Protein AF-A0A7S0IVI7-F1 (afdb_monomer_lite)

Sec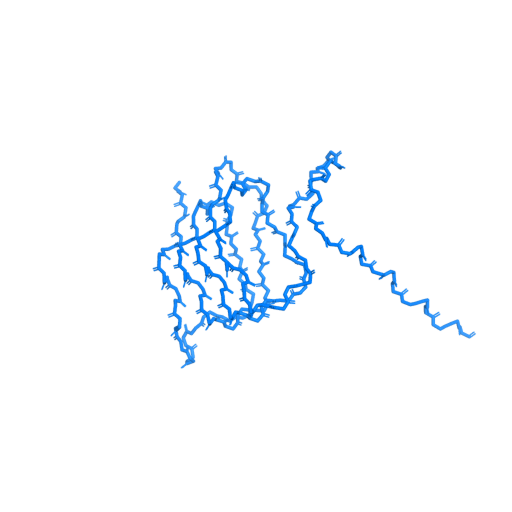ondary structure (DSSP, 8-state):
--EEE-TTTTTT--TTTS-EEEEEE-TTEEEE-TTTTTT-EEEEEEE-S--SS-EEE-TTTTTT---EEEEEE-TTEEEE-TTTTTT-EEEEEEEPPPTT-------PPP-PPPPPPPP-

Sequence (120 aa):
KDLTIGYQAFYNAGYPTGVRGAVEIPMRTTSIGPDAFNYQDITTLTFEAGGTKDLTIGYSAFLGTSITGVVEIPMRTTRIEYDSFMATSITCLSTHLDMSGTDNPPNCPSPSPPPPSPSP

Structure (mmCIF, N/CA/C/O backbone):
data_AF-A0A7S0IVI7-F1
#
_entry.id   AF-A0A7S0IVI7-F1
#
loop_
_atom_site.group_PDB
_atom_site.id
_atom_site.type_symbol
_atom_site.label_atom_id
_atom_site.label_alt_id
_atom_site.label_comp_id
_atom_site.label_asym_id
_atom_site.label_entity_id
_atom_site.label_seq_id
_atom_site.pdbx_PDB_ins_code
_atom_site.Cartn_x
_atom_site.Cartn_y
_atom_site.Cartn_z
_atom_site.occupancy
_atom_site.B_iso_or_equiv
_atom_site.auth_seq_id
_atom_site.auth_comp_id
_atom_site.auth_asym_id
_atom_site.auth_atom_id
_atom_site.pdbx_PDB_model_num
ATOM 1 N N . LYS A 1 1 ? -20.913 -5.848 5.994 1.00 79.62 1 LYS A N 1
ATOM 2 C CA . LYS A 1 1 ? -20.044 -6.895 5.428 1.00 79.62 1 LYS A CA 1
ATOM 3 C C . LYS A 1 1 ? -18.700 -6.263 5.185 1.00 79.62 1 LYS A C 1
ATOM 5 O O . LYS A 1 1 ? -18.646 -5.242 4.509 1.00 79.62 1 LYS A O 1
ATOM 10 N N . ASP A 1 2 ? -17.696 -6.815 5.832 1.00 89.19 2 ASP A N 1
ATOM 11 C CA . ASP A 1 2 ? -16.326 -6.343 5.720 1.00 89.19 2 ASP A CA 1
ATOM 12 C C . ASP A 1 2 ? -15.748 -6.885 4.417 1.00 89.19 2 ASP A C 1
ATOM 14 O O . ASP A 1 2 ? -16.200 -7.930 3.936 1.00 89.19 2 ASP A O 1
ATOM 18 N N . LEU A 1 3 ? -14.806 -6.155 3.831 1.00 93.12 3 LEU A N 1
ATOM 19 C CA . LEU A 1 3 ? -14.058 -6.624 2.676 1.00 93.12 3 LEU A CA 1
ATOM 20 C C . LEU A 1 3 ? -12.663 -7.045 3.129 1.00 93.12 3 LEU A C 1
ATOM 22 O O . LEU A 1 3 ? -11.971 -6.313 3.837 1.00 93.12 3 LEU A O 1
ATOM 26 N N . THR A 1 4 ? -12.252 -8.226 2.693 1.00 94.56 4 THR A N 1
ATOM 27 C CA . THR A 1 4 ? -10.902 -8.736 2.897 1.00 94.56 4 THR A CA 1
ATOM 28 C C . THR A 1 4 ? -10.322 -9.058 1.537 1.00 94.56 4 THR A C 1
ATOM 30 O O . THR A 1 4 ? -10.911 -9.828 0.779 1.00 94.56 4 THR A O 1
ATOM 33 N N . ILE A 1 5 ? -9.175 -8.460 1.233 1.00 94.50 5 ILE A N 1
ATOM 34 C CA . ILE A 1 5 ? -8.367 -8.838 0.080 1.00 94.50 5 ILE A CA 1
ATOM 35 C C . ILE A 1 5 ? -7.442 -9.944 0.575 1.00 94.50 5 ILE A C 1
ATOM 37 O O . ILE A 1 5 ? -6.673 -9.733 1.506 1.00 94.50 5 ILE A O 1
ATOM 41 N N . GLY A 1 6 ? -7.599 -11.150 0.035 1.00 94.19 6 GLY A N 1
ATOM 42 C CA . GLY A 1 6 ? -6.913 -12.340 0.536 1.00 94.19 6 GLY A CA 1
ATOM 43 C C . GLY A 1 6 ? -5.402 -12.337 0.296 1.00 94.19 6 GLY A C 1
ATOM 44 O O . GLY A 1 6 ? -4.869 -11.515 -0.449 1.00 94.19 6 GLY A O 1
ATOM 45 N N . TYR A 1 7 ? -4.726 -13.308 0.916 1.00 94.50 7 TYR A N 1
ATOM 46 C CA . TYR A 1 7 ? -3.334 -13.642 0.607 1.00 94.50 7 TYR A CA 1
ATOM 47 C C . TYR A 1 7 ? -3.174 -13.855 -0.899 1.00 94.50 7 TYR A C 1
ATOM 49 O O . TYR A 1 7 ? -3.950 -14.609 -1.487 1.00 94.50 7 TYR A O 1
ATOM 57 N N . GLN A 1 8 ? -2.198 -13.175 -1.505 1.00 92.56 8 GLN A N 1
ATOM 58 C CA . GLN A 1 8 ? -1.883 -13.304 -2.928 1.00 92.56 8 GLN A CA 1
ATOM 59 C C . GLN A 1 8 ? -3.068 -13.087 -3.889 1.00 92.56 8 GLN A C 1
ATOM 61 O O . GLN A 1 8 ? -3.038 -13.581 -5.014 1.00 92.56 8 GLN A O 1
ATOM 66 N N . ALA A 1 9 ? -4.106 -12.343 -3.482 1.00 90.50 9 ALA A N 1
ATOM 67 C CA . ALA A 1 9 ? -5.344 -12.200 -4.257 1.00 90.50 9 ALA A CA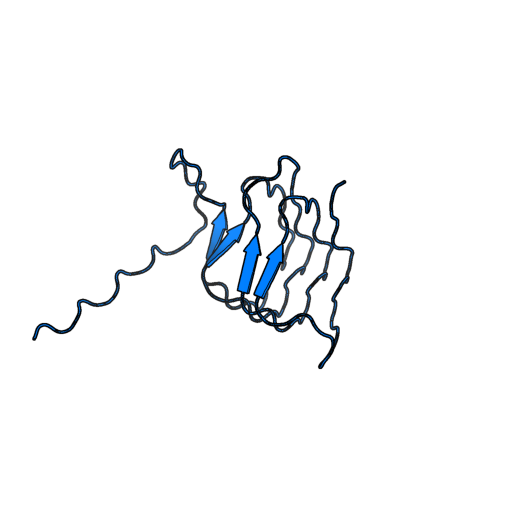 1
ATOM 68 C C . ALA A 1 9 ? -5.120 -11.810 -5.732 1.00 90.50 9 ALA A C 1
ATOM 70 O O . ALA A 1 9 ? -5.843 -12.281 -6.607 1.00 90.50 9 ALA A O 1
ATOM 71 N N . PHE A 1 10 ? -4.103 -10.987 -5.993 1.00 89.94 10 PHE A N 1
ATOM 72 C CA . PHE A 1 10 ? -3.664 -10.552 -7.317 1.00 89.94 10 PHE A CA 1
ATOM 73 C C . PHE A 1 10 ? -2.153 -10.751 -7.514 1.00 89.94 10 PHE A C 1
ATOM 75 O O . PHE A 1 10 ? -1.525 -10.023 -8.279 1.00 89.94 10 PHE A O 1
ATOM 82 N N . TYR A 1 11 ? -1.550 -11.716 -6.815 1.00 84.62 11 TYR A N 1
ATOM 83 C CA . TYR A 1 11 ? -0.114 -11.977 -6.890 1.00 84.62 11 TYR A CA 1
ATOM 84 C C . TYR A 1 11 ? 0.316 -12.345 -8.306 1.00 84.62 11 TYR A C 1
ATOM 86 O O . TYR A 1 11 ? -0.214 -13.300 -8.875 1.00 84.62 11 TYR A O 1
ATOM 94 N N . ASN A 1 12 ? 1.314 -11.628 -8.837 1.00 72.00 12 ASN A N 1
ATOM 95 C CA . ASN A 1 12 ? 1.975 -11.939 -10.107 1.00 72.00 12 ASN A CA 1
ATOM 96 C C . ASN A 1 12 ? 0.990 -12.363 -11.216 1.00 72.00 12 ASN A C 1
ATOM 98 O O . ASN A 1 12 ? 1.228 -13.315 -11.960 1.00 72.00 12 ASN A O 1
ATOM 102 N N . ALA A 1 13 ? -0.146 -11.669 -11.316 1.00 71.50 13 ALA A N 1
ATOM 103 C CA . ALA A 1 13 ? -1.240 -12.061 -12.201 1.00 71.50 13 ALA A CA 1
ATOM 104 C C . ALA A 1 13 ? -0.904 -11.951 -13.709 1.00 71.50 13 ALA A C 1
ATOM 106 O O . ALA A 1 13 ? -1.754 -12.271 -14.540 1.00 71.50 13 ALA A O 1
ATOM 107 N N . GLY A 1 14 ? 0.334 -11.567 -14.060 1.00 61.78 14 GLY A N 1
ATOM 108 C CA . GLY A 1 14 ? 0.886 -11.572 -15.414 1.00 61.78 14 GLY A CA 1
ATOM 109 C C . GLY A 1 14 ? 0.200 -10.594 -16.372 1.00 61.78 14 GLY A C 1
ATOM 110 O O . GLY A 1 14 ? -0.935 -10.163 -16.179 1.00 61.78 14 GLY A O 1
ATOM 111 N N . TYR A 1 15 ? 0.876 -10.229 -17.459 1.00 50.88 15 TYR A N 1
ATOM 112 C CA . TYR A 1 15 ? 0.204 -9.543 -18.564 1.00 50.88 15 TYR A CA 1
ATOM 113 C C . TYR A 1 15 ? -0.632 -10.562 -19.365 1.00 50.88 15 TYR A C 1
ATOM 115 O O . TYR A 1 15 ? -0.099 -11.627 -19.683 1.00 50.88 15 TYR A O 1
ATOM 123 N N . PRO A 1 16 ? -1.898 -10.274 -19.738 1.00 61.00 16 PRO A N 1
ATOM 124 C CA . PRO A 1 16 ? -2.627 -9.008 -19.586 1.00 61.00 16 PRO A CA 1
ATOM 125 C C . PRO A 1 16 ? -3.597 -8.941 -18.390 1.00 61.00 16 PRO A C 1
ATOM 127 O O . PRO A 1 16 ? -4.317 -7.955 -18.266 1.00 61.00 16 PRO A O 1
ATOM 130 N N . THR A 1 17 ? -3.667 -9.971 -17.546 1.00 68.44 17 THR A N 1
ATOM 131 C CA . THR A 1 17 ? -4.705 -10.143 -16.509 1.00 68.44 17 THR A CA 1
ATOM 132 C C . THR A 1 17 ? -4.394 -9.495 -15.160 1.00 68.44 17 THR A C 1
ATOM 134 O O . THR A 1 17 ? -5.229 -9.541 -14.258 1.00 68.44 17 THR A O 1
ATOM 137 N N . GLY A 1 18 ? -3.212 -8.898 -15.016 1.00 77.88 18 GLY A N 1
ATOM 138 C CA . GLY A 1 18 ? -2.804 -8.188 -13.811 1.00 77.88 18 GLY A CA 1
ATOM 139 C C . GLY A 1 18 ? -3.600 -6.917 -13.526 1.00 77.88 18 GLY A C 1
ATOM 140 O O . GLY A 1 18 ? -4.224 -6.321 -14.404 1.00 77.88 18 GLY A O 1
ATOM 141 N N . VAL A 1 19 ? -3.546 -6.485 -12.270 1.00 84.75 19 VAL A N 1
ATOM 142 C CA . VAL A 1 19 ? -4.083 -5.203 -11.811 1.00 84.75 19 VAL A CA 1
ATOM 143 C C . VAL A 1 19 ? -3.154 -4.094 -12.300 1.00 84.75 19 VAL A C 1
ATOM 145 O O . VAL A 1 19 ? -1.941 -4.158 -12.089 1.00 84.75 19 VAL A O 1
ATOM 148 N N . ARG A 1 20 ? -3.703 -3.083 -12.984 1.00 88.25 20 ARG A N 1
ATOM 149 C CA . ARG A 1 20 ? -2.914 -1.994 -13.579 1.00 88.25 20 ARG A CA 1
ATOM 150 C C . ARG A 1 20 ? -3.597 -0.645 -13.410 1.00 88.25 20 ARG A C 1
ATOM 152 O O . ARG A 1 20 ? -4.822 -0.565 -13.390 1.00 88.25 20 ARG A O 1
ATOM 159 N N . GLY A 1 21 ? -2.795 0.413 -13.368 1.00 90.88 21 GLY A N 1
ATOM 160 C CA . GLY A 1 21 ? -3.290 1.783 -13.275 1.00 90.88 21 GLY A CA 1
ATOM 161 C C . GLY A 1 21 ? -3.715 2.153 -11.856 1.00 90.88 21 GLY A C 1
ATOM 162 O O . GLY A 1 21 ? -2.960 1.937 -10.907 1.00 90.88 21 GLY A O 1
ATOM 163 N N . ALA A 1 22 ? -4.900 2.745 -11.711 1.00 92.44 22 ALA A N 1
ATOM 164 C CA . ALA A 1 22 ? -5.408 3.191 -10.420 1.00 92.44 22 ALA A CA 1
ATOM 165 C C . ALA A 1 22 ? -6.159 2.071 -9.688 1.00 92.44 22 ALA A C 1
ATOM 167 O O . ALA A 1 22 ? -7.059 1.445 -10.245 1.00 92.44 22 ALA A O 1
ATOM 168 N N . VAL A 1 23 ? -5.801 1.856 -8.425 1.00 93.62 23 VAL A N 1
ATOM 169 C CA . VAL A 1 23 ? -6.493 0.956 -7.505 1.00 93.62 23 VAL A CA 1
ATOM 170 C C . VAL A 1 23 ? -7.123 1.781 -6.398 1.00 93.62 23 VAL A C 1
ATOM 172 O O . VAL A 1 23 ? -6.431 2.498 -5.678 1.00 93.62 23 VAL A O 1
ATOM 175 N N . GLU A 1 24 ? -8.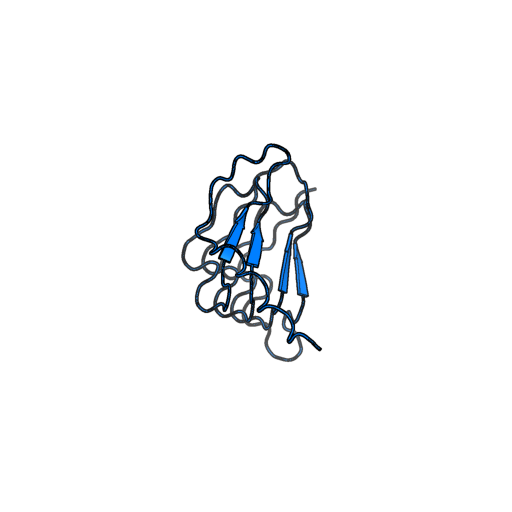433 1.631 -6.255 1.00 94.19 24 GLU A N 1
ATOM 176 C CA . GLU A 1 24 ? -9.210 2.222 -5.175 1.00 94.19 24 GLU A CA 1
ATOM 177 C C . GLU A 1 24 ? -9.570 1.138 -4.155 1.00 94.19 24 GLU A C 1
ATOM 179 O O . GLU A 1 24 ? -10.210 0.134 -4.478 1.00 94.19 24 GLU A O 1
ATOM 184 N N . ILE A 1 25 ? -9.127 1.324 -2.914 1.00 93.50 25 ILE A N 1
ATOM 185 C CA . ILE A 1 25 ? -9.440 0.435 -1.799 1.00 93.50 25 ILE A CA 1
ATOM 186 C C . ILE A 1 25 ? -10.693 0.965 -1.097 1.00 93.50 25 ILE A C 1
ATOM 188 O O . ILE A 1 25 ? -10.642 2.037 -0.488 1.00 93.50 25 ILE A O 1
ATOM 192 N N . PRO A 1 26 ? -11.814 0.224 -1.111 1.00 92.44 26 PRO A N 1
ATOM 193 C CA . PRO A 1 26 ? -13.064 0.730 -0.567 1.00 92.44 26 PRO A CA 1
ATOM 194 C C . PRO A 1 26 ? -13.031 0.827 0.961 1.00 92.44 26 PRO A C 1
ATOM 196 O O . PRO A 1 26 ? -12.359 0.038 1.640 1.00 92.44 26 PRO A O 1
ATOM 199 N N . MET A 1 27 ? -13.845 1.720 1.534 1.00 91.06 27 MET A N 1
ATOM 200 C CA . MET A 1 27 ? -13.817 2.063 2.968 1.00 91.06 27 MET A CA 1
ATOM 201 C C . MET A 1 27 ? -14.178 0.889 3.896 1.00 91.06 27 MET A C 1
ATOM 203 O O . MET A 1 27 ? -13.955 0.926 5.106 1.00 91.06 27 MET A O 1
ATOM 207 N N . ARG A 1 28 ? -14.766 -0.174 3.336 1.00 93.06 28 ARG A N 1
ATOM 208 C CA . ARG A 1 28 ? -15.161 -1.397 4.054 1.00 93.06 28 ARG A CA 1
ATOM 209 C C . ARG A 1 28 ? -14.035 -2.424 4.141 1.00 93.06 28 ARG A C 1
ATOM 211 O O . ARG A 1 28 ? -14.231 -3.462 4.771 1.00 93.06 28 ARG A O 1
ATOM 218 N N . THR A 1 29 ? -12.896 -2.162 3.500 1.00 94.88 29 THR A N 1
ATOM 219 C CA . THR A 1 29 ? -11.722 -3.036 3.543 1.00 94.88 29 THR A CA 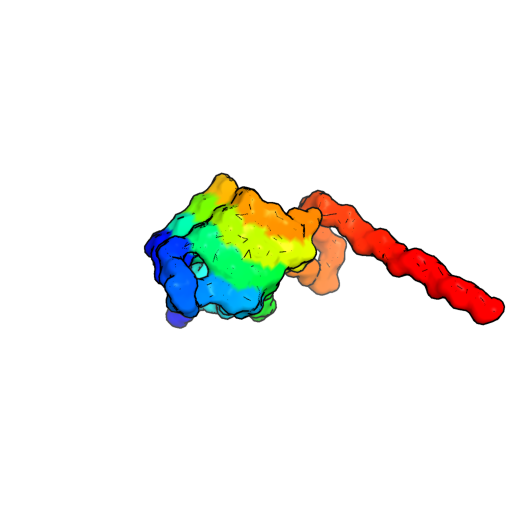1
ATOM 220 C C . THR A 1 29 ? -11.134 -3.024 4.941 1.00 94.88 29 THR A C 1
ATOM 222 O O . THR A 1 29 ? -10.750 -1.968 5.441 1.00 94.88 29 THR A O 1
ATOM 225 N N . THR A 1 30 ? -11.088 -4.182 5.588 1.00 95.19 30 THR A N 1
ATOM 226 C CA . THR A 1 30 ? -10.517 -4.350 6.933 1.00 95.19 30 THR A CA 1
ATOM 227 C C . THR A 1 30 ? -9.145 -5.009 6.897 1.00 95.19 30 THR A C 1
ATOM 229 O O . THR A 1 30 ? -8.348 -4.846 7.814 1.00 95.19 30 THR A O 1
ATOM 232 N N . SER A 1 31 ? -8.829 -5.732 5.823 1.00 95.31 31 SER A N 1
ATOM 233 C CA . SER A 1 31 ? -7.536 -6.390 5.678 1.00 95.31 31 SER A CA 1
ATOM 234 C C . SER A 1 31 ? -7.137 -6.520 4.212 1.00 95.31 31 SER A C 1
ATOM 236 O O . SER A 1 31 ? -7.956 -6.890 3.365 1.00 95.31 31 SER A O 1
ATOM 238 N N . ILE A 1 32 ? -5.868 -6.212 3.947 1.00 96.50 32 ILE A N 1
ATOM 239 C CA . ILE A 1 32 ? -5.156 -6.509 2.709 1.00 96.50 32 ILE A CA 1
ATOM 240 C C . ILE A 1 32 ? -4.125 -7.579 3.049 1.00 96.50 32 ILE A C 1
ATOM 242 O O . ILE A 1 32 ? -3.242 -7.349 3.872 1.00 96.50 32 ILE A O 1
ATOM 246 N N . GLY A 1 33 ? -4.287 -8.764 2.473 1.00 96.19 33 GLY A N 1
ATOM 247 C CA . GLY A 1 33 ? -3.469 -9.926 2.777 1.00 96.19 33 GLY A CA 1
ATOM 248 C C . GLY A 1 33 ? -2.015 -9.764 2.331 1.00 96.19 33 GLY A C 1
ATOM 249 O O . GLY A 1 33 ? -1.706 -8.894 1.511 1.00 96.19 33 GLY A O 1
ATOM 250 N N . PRO A 1 34 ? -1.114 -10.616 2.848 1.00 95.62 34 PRO A N 1
ATOM 251 C CA . PRO A 1 34 ? 0.265 -10.627 2.390 1.00 95.62 34 PRO A CA 1
ATOM 252 C C . PRO A 1 34 ? 0.331 -10.885 0.884 1.00 95.62 34 PRO A C 1
ATOM 254 O O . PRO A 1 34 ? -0.460 -11.667 0.347 1.00 95.62 34 PRO A O 1
ATOM 257 N N . ASP A 1 35 ? 1.246 -10.191 0.216 1.00 94.62 35 ASP A N 1
ATOM 258 C CA . ASP A 1 35 ? 1.491 -10.294 -1.223 1.00 94.62 35 ASP A CA 1
ATOM 259 C C . ASP A 1 35 ? 0.268 -10.029 -2.127 1.00 94.62 35 ASP A C 1
ATOM 261 O O . ASP A 1 35 ? 0.273 -10.396 -3.305 1.00 94.62 35 ASP A O 1
ATOM 265 N N . ALA A 1 36 ? -0.796 -9.405 -1.602 1.00 94.81 36 ALA A N 1
ATOM 266 C CA . ALA A 1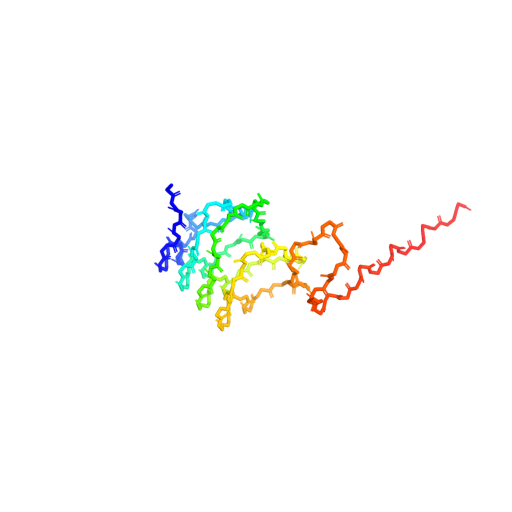 36 ? -2.076 -9.267 -2.299 1.00 94.81 36 ALA A CA 1
ATOM 267 C C . ALA A 1 36 ? -1.962 -8.616 -3.685 1.00 94.81 36 ALA A C 1
ATOM 269 O O . ALA A 1 36 ? -2.639 -9.062 -4.603 1.00 94.81 36 ALA A O 1
ATOM 270 N N . PHE A 1 37 ? -1.113 -7.602 -3.840 1.00 94.06 37 PHE A N 1
ATOM 271 C CA . PHE A 1 37 ? -0.853 -6.871 -5.084 1.00 94.06 37 PHE A CA 1
ATOM 272 C C . PHE A 1 37 ? 0.634 -6.875 -5.457 1.00 94.06 37 PHE A C 1
ATOM 274 O O . PHE A 1 37 ? 1.133 -5.954 -6.103 1.00 94.06 37 PHE A O 1
ATOM 281 N N . ASN A 1 38 ? 1.361 -7.904 -5.036 1.00 92.12 38 ASN A N 1
ATOM 282 C CA . ASN A 1 38 ? 2.789 -8.010 -5.291 1.00 92.12 38 ASN A CA 1
ATOM 283 C C . ASN A 1 38 ? 3.074 -8.123 -6.810 1.00 92.12 38 ASN A C 1
ATOM 285 O O . ASN A 1 38 ? 2.386 -8.858 -7.536 1.00 92.12 38 ASN A O 1
ATOM 289 N N . TYR A 1 39 ? 4.068 -7.365 -7.284 1.00 90.94 39 TYR A N 1
ATOM 290 C CA . TYR A 1 39 ? 4.478 -7.241 -8.689 1.00 90.94 39 TYR A CA 1
ATOM 291 C C . TYR A 1 39 ? 3.322 -6.923 -9.656 1.00 90.94 39 TYR A C 1
ATOM 293 O O . TYR A 1 39 ? 3.197 -7.533 -10.719 1.00 90.94 39 TYR A O 1
ATOM 301 N N . GLN A 1 40 ? 2.445 -5.986 -9.280 1.00 91.44 40 GLN A N 1
ATOM 302 C CA . GLN A 1 40 ? 1.379 -5.464 -10.147 1.00 91.44 40 GLN A CA 1
ATOM 303 C C . GLN A 1 40 ? 1.727 -4.075 -10.715 1.00 91.44 40 GLN A C 1
ATOM 305 O O . GLN A 1 40 ? 2.380 -3.267 -10.054 1.00 91.44 40 GLN A O 1
ATOM 310 N N . ASP A 1 41 ? 1.235 -3.740 -11.912 1.00 90.19 41 ASP A N 1
ATOM 311 C CA . ASP A 1 41 ? 1.489 -2.445 -12.579 1.00 90.19 41 ASP A CA 1
ATOM 312 C C . ASP A 1 41 ? 0.556 -1.329 -12.065 1.00 90.19 41 ASP A C 1
ATOM 314 O O . ASP A 1 41 ? -0.045 -0.567 -12.831 1.00 90.19 41 ASP A O 1
ATOM 318 N N . ILE A 1 42 ? 0.381 -1.255 -10.748 1.00 92.38 42 ILE A N 1
ATOM 319 C CA . ILE A 1 42 ? -0.426 -0.227 -10.089 1.00 92.38 42 ILE A CA 1
ATOM 320 C C . ILE A 1 42 ? 0.383 1.066 -10.079 1.00 92.38 42 ILE A C 1
ATOM 322 O O . ILE A 1 42 ? 1.497 1.075 -9.571 1.00 92.38 42 ILE A O 1
ATOM 326 N N . THR A 1 43 ? -0.169 2.148 -10.620 1.00 93.19 43 THR A N 1
ATOM 327 C CA . THR A 1 43 ? 0.471 3.475 -10.668 1.00 93.19 43 THR A CA 1
ATOM 328 C C . THR A 1 43 ? -0.051 4.414 -9.589 1.00 93.19 43 THR A C 1
ATOM 330 O O . THR A 1 43 ? 0.649 5.335 -9.166 1.00 93.19 43 THR A O 1
ATOM 333 N N . THR A 1 44 ? -1.288 4.191 -9.146 1.00 92.88 44 THR A N 1
ATOM 334 C CA . THR A 1 44 ? -1.988 5.052 -8.192 1.00 92.88 44 THR A CA 1
ATOM 335 C C . THR A 1 44 ? -2.755 4.183 -7.211 1.00 92.88 44 THR A C 1
ATOM 337 O O . THR A 1 44 ? -3.474 3.276 -7.624 1.00 92.88 44 THR A O 1
ATOM 340 N N . LEU A 1 45 ? -2.607 4.465 -5.920 1.00 93.56 45 LEU A N 1
ATOM 341 C CA . LEU A 1 45 ? -3.332 3.793 -4.850 1.00 93.56 45 LEU A CA 1
ATOM 342 C C . LEU A 1 45 ? -4.109 4.841 -4.058 1.00 93.56 45 LEU A C 1
ATOM 344 O O . LEU A 1 45 ? -3.506 5.728 -3.458 1.00 93.56 45 LEU A O 1
ATOM 348 N N . THR A 1 46 ? -5.431 4.727 -4.060 1.00 92.38 46 THR A N 1
ATOM 349 C CA . THR A 1 46 ? -6.328 5.574 -3.274 1.00 92.38 46 THR A CA 1
ATOM 350 C C . THR A 1 46 ? -7.115 4.723 -2.292 1.00 92.38 46 THR A C 1
ATOM 352 O O . THR A 1 46 ? -7.440 3.565 -2.554 1.00 92.38 46 THR A O 1
ATOM 355 N N . PHE A 1 47 ? -7.431 5.298 -1.139 1.00 90.19 47 PHE A N 1
ATOM 356 C CA . PHE A 1 47 ? -8.317 4.684 -0.163 1.00 90.19 47 PHE A CA 1
ATOM 357 C C . PHE A 1 47 ? -9.564 5.551 -0.047 1.00 90.19 47 PHE A C 1
ATOM 359 O O . PHE A 1 47 ? -9.459 6.758 0.164 1.00 90.19 47 PHE A O 1
ATOM 366 N N . GLU A 1 48 ? -10.743 4.945 -0.171 1.00 89.44 48 GLU A N 1
ATOM 367 C CA . GLU A 1 48 ? -11.991 5.662 0.079 1.00 89.44 48 GLU A CA 1
ATOM 368 C C . GLU A 1 48 ? -12.009 6.192 1.519 1.00 89.44 48 GLU A C 1
ATOM 370 O O . GLU A 1 48 ? -11.743 5.457 2.481 1.00 89.44 48 GLU A O 1
ATOM 375 N N . ALA A 1 49 ? -12.368 7.468 1.666 1.00 82.75 49 ALA A N 1
ATOM 376 C CA . ALA A 1 49 ? -12.493 8.106 2.965 1.00 82.75 49 ALA A CA 1
ATOM 377 C C . ALA A 1 49 ? -13.587 7.437 3.817 1.00 82.75 49 ALA A C 1
ATOM 379 O O . ALA A 1 49 ? -14.661 7.067 3.338 1.00 82.75 49 ALA A O 1
ATOM 380 N N . GLY A 1 50 ? -13.320 7.326 5.119 1.00 81.62 50 GLY A N 1
ATOM 381 C CA . GLY A 1 50 ? -14.240 6.751 6.095 1.00 81.62 50 GLY A CA 1
ATOM 382 C C . GLY A 1 50 ? -13.940 5.294 6.455 1.00 81.62 50 GLY A C 1
ATOM 383 O O . GLY A 1 50 ? -12.797 4.827 6.440 1.00 81.62 50 GLY A O 1
ATOM 384 N N . GLY A 1 51 ? -14.995 4.579 6.845 1.00 83.50 51 GLY A N 1
ATOM 385 C CA . GLY A 1 51 ? -14.890 3.278 7.500 1.00 83.50 51 GLY A CA 1
ATOM 386 C C . GLY A 1 51 ? -14.602 3.405 8.999 1.00 83.50 51 GLY A C 1
ATOM 387 O O . GLY A 1 51 ? -13.934 4.326 9.456 1.00 83.50 51 GLY A O 1
ATOM 388 N N . THR A 1 52 ? -15.139 2.472 9.782 1.00 84.62 52 THR A N 1
ATOM 389 C CA . THR A 1 52 ? -15.046 2.493 11.256 1.00 84.62 52 THR A CA 1
ATOM 390 C C . THR A 1 52 ? -14.241 1.335 11.826 1.00 84.62 52 THR A C 1
ATOM 392 O O . THR A 1 52 ? -14.012 1.279 13.027 1.00 84.62 52 THR A O 1
ATOM 395 N N . LYS A 1 53 ? -13.878 0.368 10.983 1.00 90.25 53 LYS A N 1
ATOM 396 C CA . LYS A 1 53 ? -13.143 -0.828 11.389 1.00 90.25 53 LYS A CA 1
ATOM 397 C C . LYS A 1 53 ? -11.672 -0.666 11.087 1.00 90.25 53 LYS A C 1
ATOM 399 O O . LYS A 1 53 ? -11.325 -0.002 10.119 1.00 90.25 53 LYS A O 1
ATOM 404 N N . ASP A 1 54 ? -10.834 -1.331 11.853 1.00 91.88 54 ASP A N 1
ATOM 405 C CA . ASP A 1 54 ? -9.398 -1.287 11.632 1.00 91.88 54 ASP A CA 1
ATOM 406 C C . ASP A 1 54 ? -9.034 -1.808 10.236 1.00 91.88 54 ASP A C 1
ATOM 408 O O . ASP A 1 54 ? -9.651 -2.748 9.723 1.00 91.88 54 ASP A O 1
ATOM 412 N N . LEU A 1 55 ? -8.048 -1.164 9.614 1.00 92.50 55 LEU A N 1
ATOM 413 C CA . LEU A 1 55 ? -7.406 -1.637 8.394 1.00 92.50 55 LEU A CA 1
ATOM 414 C C . LEU A 1 55 ? -6.022 -2.191 8.735 1.00 92.50 55 LEU A C 1
ATOM 416 O O . LEU A 1 55 ? -5.223 -1.535 9.402 1.00 92.50 55 LEU A O 1
ATOM 420 N N . THR A 1 56 ? -5.734 -3.394 8.251 1.00 93.31 56 THR A N 1
ATOM 421 C CA . THR A 1 56 ? -4.399 -3.999 8.308 1.00 93.31 56 THR A CA 1
ATOM 422 C C . THR A 1 56 ? -3.855 -4.219 6.900 1.00 93.31 56 THR A C 1
ATOM 424 O O . THR A 1 56 ? -4.548 -4.801 6.064 1.00 93.31 56 THR A O 1
ATOM 427 N N . ILE A 1 57 ? -2.622 -3.780 6.648 1.00 94.81 57 ILE A N 1
ATOM 428 C CA . ILE A 1 57 ? -1.884 -4.012 5.400 1.00 94.81 57 ILE A CA 1
ATOM 429 C C . ILE A 1 57 ? -0.825 -5.086 5.661 1.00 94.81 57 ILE A C 1
ATOM 431 O O . ILE A 1 57 ? 0.042 -4.904 6.512 1.00 94.81 57 ILE A O 1
ATOM 435 N N . GLY A 1 58 ? -0.945 -6.218 4.971 1.00 95.19 58 GLY A N 1
ATOM 436 C CA . GLY A 1 58 ? -0.105 -7.399 5.148 1.00 95.19 58 GLY A CA 1
ATOM 437 C C . GLY A 1 58 ? 1.277 -7.289 4.505 1.00 95.19 58 GLY A C 1
ATOM 438 O O . GLY A 1 58 ? 1.541 -6.410 3.688 1.00 95.19 58 GLY A O 1
ATOM 439 N N . TYR A 1 59 ? 2.155 -8.223 4.877 1.00 95.31 59 TYR A N 1
ATOM 440 C CA . TYR A 1 59 ? 3.549 -8.269 4.432 1.00 95.31 59 TYR A CA 1
ATOM 441 C C . TYR A 1 59 ? 3.653 -8.212 2.906 1.00 95.31 59 TYR A C 1
ATOM 443 O O . TYR A 1 59 ? 2.952 -8.953 2.215 1.00 95.31 59 TYR A O 1
ATOM 451 N N . SER A 1 60 ? 4.517 -7.339 2.383 1.00 95.00 60 SER A N 1
ATOM 452 C CA . SER A 1 60 ? 4.745 -7.192 0.936 1.00 95.00 60 SER A CA 1
ATOM 453 C C . SER A 1 60 ? 3.477 -6.961 0.093 1.00 95.00 60 SER A C 1
ATOM 455 O O . SER A 1 60 ? 3.466 -7.249 -1.104 1.00 95.00 60 SER A O 1
ATOM 457 N N . ALA A 1 61 ? 2.393 -6.433 0.683 1.00 94.75 61 ALA A N 1
ATOM 458 C CA . ALA A 1 61 ? 1.100 -6.300 0.007 1.00 94.75 61 ALA A CA 1
ATOM 459 C C . ALA A 1 61 ? 1.172 -5.553 -1.335 1.00 94.75 61 ALA A C 1
ATOM 461 O O . ALA A 1 61 ? 0.473 -5.950 -2.261 1.00 94.75 61 ALA A O 1
ATOM 462 N N . PHE A 1 62 ? 2.013 -4.523 -1.459 1.00 94.50 62 PHE A N 1
ATOM 463 C CA . PHE A 1 62 ? 2.238 -3.743 -2.683 1.00 94.50 62 PHE A CA 1
ATOM 464 C C . PHE A 1 62 ? 3.707 -3.765 -3.132 1.00 94.50 62 PHE A C 1
ATOM 466 O O . PHE A 1 62 ? 4.170 -2.834 -3.801 1.00 94.50 62 PHE A O 1
ATOM 473 N N . LEU A 1 63 ? 4.456 -4.808 -2.763 1.00 93.50 63 LEU A N 1
ATOM 474 C CA . LEU A 1 63 ? 5.863 -4.932 -3.132 1.00 93.50 63 LEU A CA 1
ATOM 475 C C . LEU A 1 63 ? 6.029 -4.956 -4.655 1.00 93.50 63 LEU A C 1
ATOM 477 O O . LEU A 1 63 ? 5.302 -5.657 -5.359 1.00 93.50 63 LEU A O 1
ATOM 481 N N . GLY A 1 64 ? 7.000 -4.194 -5.163 1.00 90.69 64 GLY A N 1
ATOM 482 C CA . GLY A 1 64 ? 7.344 -4.183 -6.588 1.00 90.69 64 GLY A CA 1
ATOM 483 C C . GLY A 1 64 ? 6.248 -3.620 -7.494 1.00 90.69 64 GLY A C 1
ATOM 484 O O . GLY A 1 64 ? 6.184 -3.980 -8.668 1.00 90.69 64 GLY A O 1
ATOM 485 N N . THR A 1 65 ? 5.370 -2.773 -6.952 1.00 93.06 65 THR A N 1
ATOM 486 C CA . THR A 1 65 ? 4.376 -2.028 -7.733 1.00 93.06 65 THR A CA 1
ATOM 487 C C . THR A 1 65 ? 4.932 -0.688 -8.216 1.00 93.06 65 THR A C 1
ATOM 489 O O . THR A 1 65 ? 5.885 -0.146 -7.659 1.00 93.06 65 THR A O 1
ATOM 492 N N . SER A 1 66 ? 4.310 -0.106 -9.243 1.00 93.56 66 SER A N 1
ATOM 493 C CA . SER A 1 66 ? 4.713 1.191 -9.815 1.00 93.56 66 SER A CA 1
ATOM 494 C C . SER A 1 66 ? 4.029 2.392 -9.142 1.00 93.56 66 SER A C 1
ATOM 496 O O . SER A 1 66 ? 3.858 3.439 -9.769 1.00 93.56 66 SER A O 1
ATOM 498 N N . ILE A 1 67 ? 3.595 2.249 -7.882 1.00 94.00 67 ILE A N 1
ATOM 499 C CA . ILE A 1 67 ? 2.886 3.310 -7.156 1.00 94.00 67 ILE A CA 1
ATOM 500 C C . ILE A 1 67 ? 3.853 4.473 -6.947 1.00 94.00 67 ILE A C 1
ATOM 502 O O . ILE A 1 67 ? 4.988 4.271 -6.510 1.00 94.00 67 ILE A O 1
ATOM 506 N N . THR A 1 68 ? 3.408 5.686 -7.269 1.00 90.88 68 THR A N 1
ATOM 507 C CA . THR A 1 68 ? 4.238 6.897 -7.218 1.00 90.88 68 THR A CA 1
ATOM 508 C C . THR A 1 68 ? 3.559 8.015 -6.431 1.00 90.88 68 THR A C 1
ATOM 510 O O . THR A 1 68 ? 2.337 8.039 -6.294 1.00 90.88 68 THR A O 1
ATOM 513 N N . GLY A 1 69 ? 4.358 8.963 -5.935 1.00 87.81 69 GLY A N 1
ATOM 514 C CA . GLY A 1 69 ? 3.852 10.161 -5.264 1.00 87.81 69 GLY A CA 1
ATOM 515 C C . GLY A 1 69 ? 3.469 9.931 -3.803 1.00 87.81 69 GLY A C 1
ATOM 516 O O . GLY A 1 69 ? 4.083 9.115 -3.114 1.00 87.81 69 GLY A O 1
ATOM 517 N N . VAL A 1 70 ? 2.484 10.694 -3.325 1.00 86.75 70 VAL A N 1
ATOM 518 C CA . VAL A 1 70 ? 1.989 10.603 -1.947 1.00 86.75 70 VAL A CA 1
ATOM 519 C C . VAL A 1 70 ? 0.830 9.612 -1.889 1.00 86.75 70 VAL A C 1
ATOM 521 O O . VAL A 1 70 ? -0.129 9.743 -2.646 1.00 86.75 70 VAL A O 1
ATOM 524 N N . VAL A 1 71 ? 0.911 8.635 -0.988 1.00 88.19 71 VAL A N 1
ATOM 525 C CA . VAL A 1 71 ? -0.165 7.673 -0.724 1.00 88.19 71 VAL A CA 1
ATOM 526 C C . VAL A 1 71 ? -0.813 8.008 0.604 1.00 88.19 71 VAL A C 1
ATOM 528 O O . VAL A 1 71 ? -0.160 7.940 1.641 1.00 88.19 71 VAL A O 1
ATOM 531 N N . GLU A 1 72 ? -2.100 8.333 0.575 1.00 88.31 72 GLU A N 1
ATOM 532 C CA . GLU A 1 72 ? -2.877 8.620 1.776 1.00 88.31 72 GLU A CA 1
ATOM 533 C C . GLU A 1 72 ? -3.593 7.362 2.279 1.00 88.31 72 GLU A C 1
ATOM 535 O O . GLU A 1 72 ? -4.498 6.847 1.628 1.00 88.31 72 GLU A O 1
ATOM 540 N N . ILE A 1 73 ? -3.200 6.859 3.446 1.00 87.94 73 ILE A N 1
ATOM 541 C CA . ILE A 1 73 ? -3.835 5.733 4.126 1.00 87.94 73 ILE A CA 1
ATOM 542 C C . ILE A 1 73 ? -4.904 6.214 5.123 1.00 87.94 73 ILE A C 1
ATOM 544 O O . ILE A 1 73 ? -4.762 7.270 5.746 1.00 87.94 73 ILE A O 1
ATOM 548 N N . PRO A 1 74 ? -5.974 5.437 5.352 1.00 86.75 74 PRO A N 1
ATOM 549 C CA . PRO A 1 74 ? -6.993 5.771 6.343 1.00 86.75 74 PRO A CA 1
ATOM 550 C C . PRO A 1 74 ? -6.411 5.881 7.759 1.00 86.75 74 PRO A C 1
ATOM 552 O O . PRO A 1 74 ? -5.592 5.049 8.145 1.00 86.75 74 PRO A O 1
ATOM 555 N N . MET A 1 75 ? -6.907 6.808 8.588 1.00 83.50 75 MET A N 1
ATOM 556 C CA . MET A 1 75 ? -6.502 6.905 10.008 1.00 83.50 75 MET A CA 1
ATOM 557 C C . MET A 1 75 ? -6.800 5.633 10.815 1.00 83.50 75 MET A C 1
ATOM 559 O O . MET A 1 75 ? -6.099 5.315 11.767 1.00 83.50 75 MET A O 1
ATOM 563 N N . ARG A 1 76 ? -7.819 4.866 10.406 1.00 88.56 76 ARG A N 1
ATOM 564 C CA . ARG A 1 76 ? -8.154 3.556 10.994 1.00 88.56 76 ARG A CA 1
ATOM 565 C C . ARG A 1 76 ? -7.130 2.456 10.667 1.00 88.56 76 ARG A C 1
ATOM 567 O O . ARG A 1 76 ? -7.352 1.300 11.015 1.00 88.56 76 ARG A O 1
ATOM 574 N N . THR A 1 77 ? -6.056 2.766 9.936 1.00 89.62 77 THR A N 1
ATOM 575 C CA . THR A 1 77 ? -4.989 1.804 9.638 1.00 89.62 77 THR A CA 1
ATOM 576 C C . THR A 1 77 ? -4.175 1.563 10.898 1.00 89.62 77 THR A C 1
ATOM 578 O O . THR A 1 77 ? -3.400 2.415 11.318 1.00 89.62 77 THR A O 1
ATOM 581 N N . THR A 1 78 ? -4.358 0.399 11.514 1.00 89.19 78 THR A N 1
ATOM 582 C CA . THR A 1 78 ? -3.709 0.064 12.788 1.00 89.19 78 THR A CA 1
ATOM 583 C C . THR A 1 78 ? -2.397 -0.680 12.602 1.00 89.19 78 THR A C 1
ATOM 585 O O . THR A 1 78 ? -1.570 -0.700 13.514 1.00 89.19 78 THR A O 1
ATOM 588 N N . ARG A 1 79 ? -2.199 -1.316 11.441 1.00 89.00 79 ARG A N 1
ATOM 589 C CA . ARG A 1 79 ? -1.019 -2.133 11.149 1.00 89.00 79 ARG A CA 1
ATOM 590 C C . ARG A 1 79 ? -0.625 -2.064 9.681 1.00 89.00 79 ARG A C 1
ATOM 592 O O . ARG A 1 79 ? -1.464 -2.236 8.797 1.00 89.00 79 ARG A O 1
ATOM 599 N N . ILE A 1 80 ? 0.671 -1.875 9.458 1.00 90.81 80 ILE A N 1
ATOM 600 C CA . ILE A 1 80 ? 1.343 -1.982 8.164 1.00 90.81 80 ILE A CA 1
ATOM 601 C C . ILE A 1 80 ? 2.538 -2.895 8.392 1.00 90.81 80 ILE A C 1
ATOM 603 O O . ILE A 1 80 ? 3.423 -2.575 9.183 1.00 90.81 80 ILE A O 1
ATOM 607 N N . GLU A 1 81 ? 2.519 -4.057 7.761 1.00 92.44 81 GLU A N 1
ATOM 608 C CA . GLU A 1 81 ? 3.567 -5.058 7.913 1.00 92.44 81 GLU A CA 1
ATOM 609 C C . GLU A 1 81 ? 4.819 -4.689 7.100 1.00 92.44 81 GLU A C 1
ATOM 611 O O . GLU A 1 81 ? 4.814 -3.790 6.250 1.00 92.44 81 GLU A O 1
ATOM 616 N N . TYR A 1 82 ? 5.914 -5.402 7.360 1.00 90.06 82 TYR A N 1
ATOM 617 C CA . TYR A 1 82 ? 7.199 -5.180 6.696 1.00 90.06 82 TYR A CA 1
ATOM 618 C C . TYR A 1 82 ? 7.099 -5.305 5.165 1.00 90.06 82 TYR A C 1
ATOM 620 O O . TYR A 1 82 ? 6.284 -6.067 4.638 1.00 90.06 82 TYR A O 1
ATOM 628 N N . ASP A 1 83 ? 7.910 -4.515 4.459 1.00 92.44 83 ASP A N 1
ATOM 629 C CA . ASP A 1 83 ? 8.007 -4.455 2.993 1.00 92.44 83 ASP A CA 1
ATOM 630 C C . ASP A 1 83 ? 6.708 -4.181 2.222 1.00 92.44 83 ASP A C 1
ATOM 632 O O . ASP A 1 83 ? 6.698 -4.244 0.994 1.00 92.44 83 ASP A O 1
ATOM 636 N N . SER A 1 84 ? 5.621 -3.794 2.901 1.00 90.06 84 SER A N 1
ATOM 637 C CA . SER A 1 84 ? 4.313 -3.550 2.272 1.00 90.06 84 SER A CA 1
ATOM 638 C C . SER A 1 84 ? 4.379 -2.618 1.058 1.00 90.06 84 SER A C 1
ATOM 640 O O . SER A 1 84 ? 3.597 -2.792 0.132 1.00 90.06 84 SER A O 1
ATOM 642 N N . PHE A 1 85 ? 5.316 -1.666 1.053 1.00 91.94 85 PHE A N 1
ATOM 643 C CA . PHE A 1 85 ? 5.564 -0.711 -0.033 1.00 91.94 85 PHE A CA 1
ATOM 644 C C . PHE A 1 85 ? 7.019 -0.750 -0.541 1.00 91.94 85 PHE A C 1
ATOM 646 O O . PHE A 1 85 ? 7.518 0.231 -1.099 1.00 91.94 85 PHE A O 1
ATOM 653 N N . MET A 1 86 ? 7.732 -1.861 -0.335 1.00 90.44 86 MET A N 1
ATOM 654 C CA . MET A 1 86 ? 9.100 -2.020 -0.831 1.00 90.44 86 MET A CA 1
ATOM 655 C C . MET A 1 86 ? 9.124 -2.024 -2.365 1.00 90.44 86 MET A C 1
ATOM 657 O O . MET A 1 86 ? 8.216 -2.541 -3.014 1.00 90.44 86 MET A O 1
ATOM 661 N N . ALA A 1 87 ? 10.186 -1.462 -2.949 1.00 91.94 87 ALA A N 1
ATOM 662 C CA . ALA A 1 87 ? 10.357 -1.364 -4.400 1.00 91.94 87 ALA A CA 1
ATOM 663 C C . ALA A 1 87 ? 9.187 -0.652 -5.114 1.00 91.94 87 ALA A C 1
ATOM 665 O O . ALA A 1 87 ? 8.903 -0.937 -6.274 1.00 91.94 87 ALA A O 1
ATOM 666 N N . THR A 1 88 ? 8.533 0.281 -4.415 1.00 90.38 88 THR A N 1
ATOM 667 C CA . THR A 1 88 ? 7.618 1.271 -4.998 1.00 90.38 88 THR A CA 1
ATOM 668 C C . THR A 1 88 ? 8.344 2.599 -5.217 1.00 90.38 88 THR A C 1
ATOM 670 O O . THR A 1 88 ? 9.467 2.790 -4.751 1.00 90.38 88 THR A O 1
ATOM 673 N N . SER A 1 89 ? 7.712 3.535 -5.927 1.00 92.81 89 SER A N 1
ATOM 674 C CA . SER A 1 89 ? 8.237 4.892 -6.156 1.00 92.81 89 SER 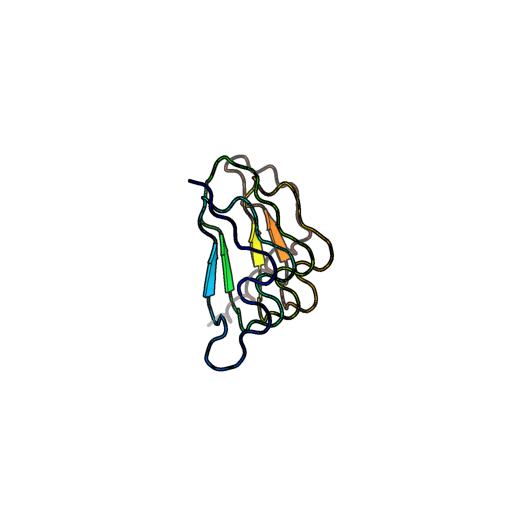A CA 1
ATOM 675 C C . SER A 1 89 ? 7.478 5.946 -5.341 1.00 92.81 89 SER A C 1
ATOM 677 O O . SER A 1 89 ? 7.352 7.104 -5.752 1.00 92.81 89 SER A O 1
ATOM 679 N N . ILE A 1 90 ? 6.925 5.539 -4.196 1.00 89.75 90 ILE A N 1
ATOM 680 C CA . ILE A 1 90 ? 6.221 6.425 -3.272 1.00 89.75 90 ILE A CA 1
ATOM 681 C C . ILE A 1 90 ? 7.220 7.441 -2.712 1.00 89.75 90 ILE A C 1
ATOM 683 O O . ILE A 1 90 ? 8.276 7.079 -2.196 1.00 89.75 90 ILE A O 1
ATOM 687 N N . THR A 1 91 ? 6.876 8.722 -2.804 1.00 86.06 91 THR A N 1
ATOM 688 C CA . THR A 1 91 ? 7.657 9.811 -2.204 1.00 86.06 91 THR A CA 1
ATOM 689 C C . THR A 1 91 ? 7.260 10.038 -0.755 1.00 86.06 91 THR A C 1
ATOM 691 O O . THR A 1 91 ? 8.092 10.462 0.045 1.00 86.06 91 THR A O 1
ATOM 694 N N . CYS A 1 92 ? 6.004 9.742 -0.408 1.00 83.88 92 CYS A N 1
ATOM 695 C CA . CYS A 1 92 ? 5.572 9.687 0.974 1.00 83.88 92 CYS A CA 1
ATOM 696 C C . CYS A 1 92 ? 4.319 8.837 1.205 1.00 83.88 92 CYS A C 1
ATOM 698 O O . CYS A 1 92 ? 3.424 8.781 0.370 1.00 83.88 92 CYS A O 1
ATOM 700 N N . LEU A 1 93 ? 4.223 8.236 2.385 1.00 83.81 93 LEU A N 1
ATOM 701 C CA . LEU A 1 93 ? 3.030 7.562 2.874 1.00 83.81 93 LEU A CA 1
ATOM 702 C C . LEU A 1 93 ? 2.397 8.411 3.976 1.00 83.81 93 LEU A C 1
ATOM 704 O O . LEU A 1 93 ? 3.006 8.482 5.031 1.00 83.81 93 LEU A O 1
ATOM 708 N N . SER A 1 94 ? 1.221 9.013 3.767 1.00 81.31 94 SER A N 1
ATOM 709 C CA . SER A 1 94 ? 0.529 9.829 4.773 1.00 81.31 94 SER A CA 1
ATOM 710 C C . SER A 1 94 ? -0.723 9.207 5.352 1.00 81.31 94 SER A C 1
ATOM 712 O O . SER A 1 94 ? -1.455 8.561 4.629 1.00 81.31 94 SER A O 1
ATOM 714 N N . THR A 1 95 ? -1.034 9.418 6.631 1.00 74.94 95 THR A N 1
ATOM 715 C CA . THR A 1 95 ? -2.399 9.177 7.123 1.00 74.94 95 THR A CA 1
ATOM 716 C C . THR A 1 95 ? -3.299 10.335 6.702 1.00 74.94 95 THR A C 1
ATOM 718 O O . THR A 1 95 ? -2.852 11.481 6.703 1.00 74.94 95 THR A O 1
ATOM 721 N N . HIS A 1 96 ? -4.550 10.049 6.342 1.00 65.06 96 HIS A N 1
ATOM 722 C CA . HIS A 1 96 ? -5.533 11.069 5.976 1.00 65.06 96 HIS A CA 1
ATOM 723 C C . HIS A 1 96 ? -5.617 12.143 7.072 1.00 65.06 96 HIS A C 1
ATOM 725 O O . HIS A 1 96 ? -5.776 11.802 8.246 1.00 65.06 96 HIS A O 1
ATOM 731 N N . LEU A 1 97 ? -5.487 13.416 6.682 1.00 53.44 97 LEU A N 1
ATOM 732 C CA . LEU A 1 97 ? -5.497 14.555 7.598 1.00 53.44 97 LEU A CA 1
ATOM 733 C C . LEU A 1 97 ? -6.797 14.549 8.408 1.00 53.44 97 LEU A C 1
ATOM 735 O O . LEU A 1 97 ? -7.900 14.445 7.860 1.00 53.44 97 LEU A O 1
ATOM 739 N N . ASP A 1 98 ? -6.662 14.650 9.724 1.00 44.00 98 ASP A N 1
ATOM 740 C CA . ASP A 1 98 ? -7.776 14.982 10.595 1.00 44.00 98 ASP A CA 1
ATOM 741 C C . ASP A 1 98 ? -8.240 16.418 10.266 1.00 44.00 98 ASP A C 1
ATOM 743 O O . ASP A 1 98 ? -7.416 17.313 10.072 1.00 44.00 98 ASP A O 1
ATOM 747 N N . MET A 1 99 ? -9.553 16.674 10.273 1.00 50.56 99 MET A N 1
ATOM 748 C CA . MET A 1 99 ? -10.114 18.038 10.283 1.00 50.56 99 MET A CA 1
ATOM 749 C C . MET A 1 99 ? -9.641 18.884 11.495 1.00 50.56 99 MET A C 1
ATOM 751 O O . MET A 1 99 ? -9.947 20.070 11.578 1.00 50.56 99 MET A O 1
ATOM 755 N N . SER A 1 100 ? -8.899 18.277 12.422 1.00 44.53 100 SER A N 1
ATOM 756 C CA . SER A 1 100 ? -8.253 18.814 13.628 1.00 44.53 100 SER A CA 1
ATOM 757 C C . SER A 1 100 ? -6.793 19.275 13.443 1.00 44.53 100 SER A C 1
ATOM 759 O O . SER A 1 100 ? -6.252 19.947 14.318 1.00 44.53 100 SER A O 1
ATOM 761 N N . GLY A 1 101 ? -6.116 18.923 12.340 1.00 46.03 101 GLY A N 1
ATOM 762 C CA . GLY A 1 101 ? -4.728 19.350 12.091 1.00 46.03 101 GLY A CA 1
ATOM 763 C C . GLY A 1 101 ? -3.664 18.779 13.045 1.00 46.03 101 GLY A C 1
ATOM 764 O O . GLY A 1 101 ? -2.561 19.316 13.118 1.00 46.03 101 GLY A O 1
ATOM 765 N N . THR A 1 102 ? -3.954 17.704 13.788 1.00 37.59 102 THR A N 1
ATOM 766 C CA . THR A 1 102 ? -2.923 16.969 14.537 1.00 37.59 102 THR A CA 1
ATOM 767 C C . THR A 1 102 ? -2.344 15.871 13.658 1.00 37.59 102 THR A C 1
ATOM 769 O O . THR A 1 102 ? -2.771 14.717 13.712 1.00 37.59 102 THR A O 1
ATOM 772 N N . ASP A 1 103 ? -1.380 16.257 12.827 1.00 45.28 103 ASP A N 1
ATOM 773 C CA . ASP A 1 103 ? -0.522 15.333 12.100 1.00 45.28 103 ASP A CA 1
ATOM 774 C C . ASP A 1 103 ? 0.140 14.375 13.100 1.00 45.28 103 ASP A C 1
ATOM 776 O O . ASP A 1 103 ? 0.859 14.802 14.004 1.00 45.28 103 ASP A O 1
ATOM 780 N N . ASN A 1 104 ? -0.065 13.068 12.945 1.00 45.66 104 ASN A N 1
ATOM 781 C CA . ASN A 1 104 ? 0.978 12.123 13.321 1.00 45.66 104 ASN A CA 1
ATOM 782 C C . ASN A 1 104 ? 1.881 12.046 12.089 1.00 45.66 104 ASN A C 1
ATOM 784 O O . ASN A 1 104 ? 1.522 11.331 11.151 1.00 45.66 104 ASN A O 1
ATOM 788 N N . PRO A 1 105 ? 2.946 12.866 12.006 1.00 46.12 105 PRO A N 1
ATOM 789 C CA . PRO A 1 105 ? 3.568 13.159 10.736 1.00 46.12 105 PRO A CA 1
ATOM 790 C C . PRO A 1 105 ? 4.140 11.865 10.173 1.00 46.12 105 PRO A C 1
ATOM 792 O O . PRO A 1 105 ? 4.991 11.221 10.794 1.00 46.12 105 PRO A O 1
ATOM 795 N N . PRO A 1 106 ? 3.730 11.488 8.970 1.00 50.78 106 PRO A N 1
ATOM 796 C CA . PRO A 1 106 ? 4.623 10.750 8.128 1.00 50.78 106 PRO A CA 1
ATOM 797 C C . PRO A 1 106 ? 5.680 11.725 7.631 1.00 50.78 106 PRO A C 1
ATOM 799 O O . PRO A 1 106 ? 5.454 12.924 7.493 1.00 50.78 106 PRO A O 1
ATOM 802 N N . ASN A 1 107 ? 6.864 11.204 7.380 1.00 51.66 107 ASN A N 1
ATOM 803 C CA . ASN A 1 107 ? 8.057 11.945 6.997 1.00 51.66 107 ASN A CA 1
ATOM 804 C C . ASN A 1 107 ? 7.968 12.548 5.568 1.00 51.66 107 ASN A C 1
ATOM 806 O O . ASN A 1 107 ? 8.925 12.460 4.801 1.00 51.66 107 ASN A O 1
ATOM 810 N N . CYS A 1 108 ? 6.813 13.092 5.169 1.00 56.09 108 CYS A N 1
ATOM 811 C CA . CYS A 1 108 ? 6.586 13.687 3.861 1.00 56.09 108 CYS A CA 1
ATOM 812 C C . CYS A 1 108 ? 7.287 15.040 3.807 1.00 56.09 108 CYS A C 1
ATOM 814 O O . CYS A 1 108 ? 6.915 15.935 4.571 1.00 56.09 108 CYS A O 1
ATOM 816 N N . PRO A 1 109 ? 8.258 15.253 2.904 1.00 48.69 109 PRO A N 1
ATOM 817 C CA . PRO A 1 109 ? 8.669 16.611 2.608 1.00 48.69 109 PRO A CA 1
ATOM 818 C C . PRO A 1 109 ? 7.434 17.357 2.091 1.00 48.69 109 PRO A C 1
ATOM 820 O O . PRO A 1 109 ? 6.752 16.879 1.182 1.00 48.69 109 PRO A O 1
ATOM 823 N N . SER A 1 110 ? 7.132 18.505 2.703 1.00 49.75 110 SER A N 1
ATOM 824 C CA . SER A 1 110 ? 6.121 19.436 2.193 1.00 49.75 110 SER A CA 1
ATOM 825 C C . SER A 1 110 ? 6.351 19.619 0.688 1.00 49.75 110 SER A C 1
ATOM 827 O O . SER A 1 110 ? 7.517 19.769 0.298 1.00 49.75 110 SER A O 1
ATOM 829 N N . PRO A 1 111 ? 5.316 19.549 -0.174 1.00 48.56 111 PRO A N 1
ATOM 830 C CA . PRO A 1 111 ? 5.513 19.737 -1.602 1.00 48.56 111 PRO A CA 1
ATOM 831 C C . PRO A 1 111 ? 6.192 21.091 -1.798 1.00 48.56 111 PRO A C 1
ATOM 833 O O . PRO A 1 111 ? 5.632 22.127 -1.437 1.00 48.56 111 PRO A O 1
ATOM 836 N N . SER A 1 112 ? 7.430 21.078 -2.305 1.00 44.94 112 SER A N 1
ATOM 837 C CA . SER A 1 112 ? 8.149 22.304 -2.635 1.00 44.94 112 SER A CA 1
ATOM 838 C C . SER A 1 112 ? 7.210 23.181 -3.464 1.00 44.94 112 SER A C 1
ATOM 840 O O . SER A 1 112 ? 6.625 22.663 -4.424 1.00 44.94 112 SER A O 1
ATOM 842 N N . PRO A 1 113 ? 7.016 24.466 -3.110 1.00 45.44 113 PRO A N 1
ATOM 843 C CA . PRO A 1 113 ? 6.151 25.330 -3.894 1.00 45.44 113 PRO A CA 1
ATOM 844 C C . PRO A 1 113 ? 6.623 25.292 -5.354 1.00 45.44 113 PRO A C 1
ATOM 846 O O . PRO A 1 113 ? 7.837 25.223 -5.590 1.00 45.44 113 PRO A O 1
ATOM 849 N N . PRO A 1 114 ? 5.697 25.287 -6.333 1.00 47.69 114 PRO A N 1
ATOM 850 C CA . PRO A 1 114 ? 6.081 25.309 -7.736 1.00 47.69 114 PRO A CA 1
ATOM 851 C C . PRO A 1 114 ? 7.065 26.468 -7.958 1.00 47.69 114 PRO A C 1
ATOM 853 O O . PRO A 1 114 ? 6.887 27.530 -7.346 1.00 47.69 114 PRO A O 1
ATOM 856 N N . PRO A 1 115 ? 8.122 26.282 -8.773 1.00 53.94 115 PRO A N 1
ATOM 857 C CA . PRO A 1 115 ? 9.056 27.363 -9.057 1.00 53.94 115 PRO A CA 1
ATOM 858 C C . PRO A 1 115 ? 8.257 28.582 -9.537 1.00 53.94 115 PRO A C 1
ATOM 860 O O . PRO A 1 115 ? 7.281 28.397 -10.271 1.00 53.94 115 PRO A O 1
ATOM 863 N N . PRO A 1 116 ? 8.611 29.808 -9.105 1.00 55.88 116 PRO A N 1
ATOM 864 C CA . PRO A 1 116 ? 7.869 30.992 -9.506 1.00 55.88 116 PRO A CA 1
ATOM 865 C C . PRO A 1 116 ? 7.790 31.025 -11.031 1.00 55.88 116 PRO A C 1
ATOM 867 O O . PRO A 1 116 ? 8.808 30.874 -11.711 1.00 55.88 116 PRO A O 1
ATOM 870 N N . SER A 1 117 ? 6.569 31.165 -11.554 1.00 63.34 117 SER A N 1
ATOM 871 C CA . SER A 1 117 ? 6.323 31.325 -12.985 1.00 63.34 117 SER A CA 1
ATOM 872 C C . SER A 1 117 ? 7.276 32.385 -13.543 1.00 63.34 117 SER A C 1
ATOM 874 O O . SER A 1 117 ? 7.452 33.416 -12.884 1.00 63.34 117 SER A O 1
ATOM 876 N N . PRO A 1 118 ? 7.898 32.176 -14.718 1.00 56.12 118 PRO A N 1
ATOM 877 C CA . PRO A 1 118 ? 8.727 33.210 -15.315 1.00 56.12 118 PRO A CA 1
ATOM 878 C C . PRO A 1 118 ? 7.862 34.459 -15.513 1.00 56.12 118 PRO A C 1
ATOM 880 O O . PRO A 1 118 ? 6.817 34.398 -16.162 1.00 56.12 118 PRO A O 1
ATOM 883 N N . SER A 1 119 ? 8.262 35.561 -14.878 1.00 61.31 119 SER A N 1
ATOM 884 C CA . SER A 1 119 ? 7.626 36.865 -15.058 1.00 61.31 119 SER A CA 1
ATOM 885 C C . SER A 1 119 ? 7.621 37.236 -16.552 1.00 61.31 119 SER A C 1
ATOM 887 O O . SER A 1 119 ? 8.608 36.927 -17.225 1.00 61.31 119 SER A O 1
ATOM 889 N N . PRO A 1 120 ? 6.540 37.852 -17.070 1.00 69.75 120 PRO A N 1
ATOM 890 C CA . PRO A 1 120 ? 6.449 38.267 -18.471 1.00 69.75 120 PRO A CA 1
ATOM 891 C C . PRO A 1 120 ? 7.490 39.326 -18.853 1.00 69.75 120 PRO A C 1
ATOM 893 O O . PRO A 1 120 ? 7.902 40.109 -17.963 1.00 69.75 120 PRO A O 1
#

pLDDT: mean 81.06, std 17.14, range [37.59, 96.5]

Foldseek 3Di:
DADEQEACNQACVDPPRGDAEEDEAELRHAEQEARSRAQGQYAYYAYDEDHDHAYEQYHLSNANYAHAEEYEDEPSHPYYDPNVQHNYHYQWYAHDADPVRPGPDTPHDDPDPDDPDPDD

Organism: NCBI:txid127549

InterPro domains:
  IPR032675 Leucine-rich repeat domain superfamily [G3DSA:3.80.10.10] (3-104)

Radius of gyration: 15.75 Å; chains: 1; bounding box: 30×52×34 Å